Protein AF-A0A350AVY8-F1 (afdb_monomer_lite)

Secondary structure (DSSP, 8-state):
---PPP---TTS------EEES---EEEEE-HHHHHTTSPTT-----BTTBEEEEE---EEE--

Radius of gyration: 18.63 Å; chains: 1; bounding box: 40×34×42 Å

Structure (mmCIF, N/CA/C/O backbone):
data_AF-A0A350AVY8-F1
#
_entry.id   AF-A0A350AVY8-F1
#
loop_
_atom_site.group_PDB
_atom_si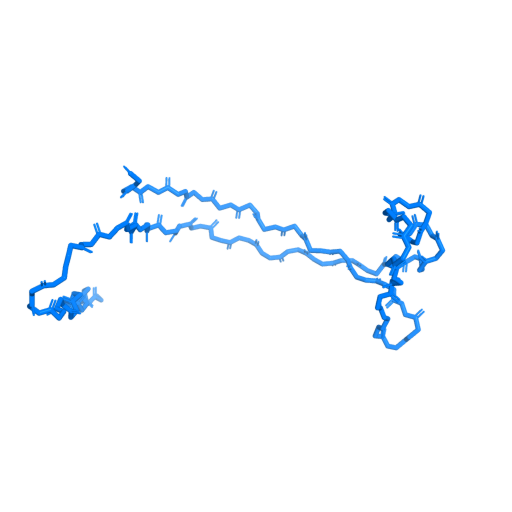te.id
_atom_site.type_symbol
_atom_site.label_atom_id
_atom_site.label_alt_id
_atom_site.label_comp_id
_atom_site.label_asy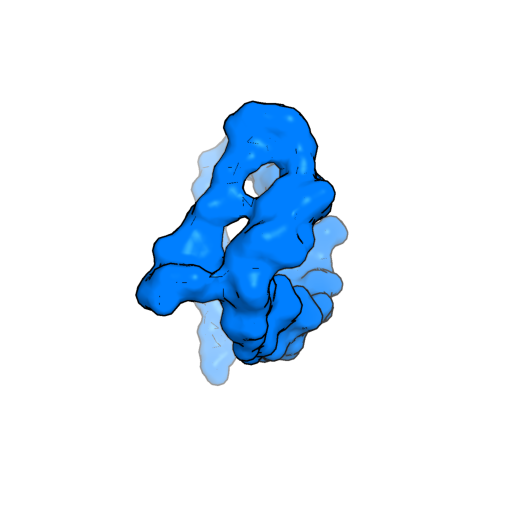m_id
_atom_site.label_entity_id
_atom_site.label_seq_id
_atom_site.pdbx_PDB_ins_code
_atom_site.Cartn_x
_atom_site.Cartn_y
_atom_site.Cartn_z
_atom_site.occupancy
_atom_site.B_iso_or_equiv
_atom_site.auth_seq_id
_atom_site.auth_comp_id
_atom_site.auth_asym_id
_atom_site.auth_atom_id
_atom_site.pdbx_PDB_model_num
ATOM 1 N N . MET A 1 1 ? -2.378 19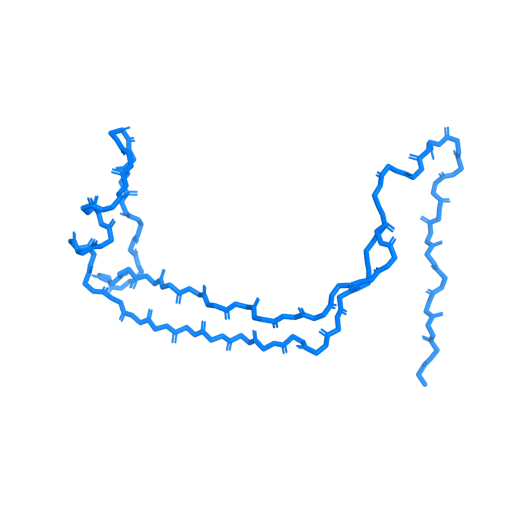.788 24.037 1.00 39.31 1 MET A N 1
ATOM 2 C CA . MET A 1 1 ? -2.542 19.952 22.574 1.00 39.31 1 MET A CA 1
ATOM 3 C C . MET A 1 1 ? -4.037 20.042 22.283 1.00 39.31 1 MET A C 1
ATOM 5 O O . MET A 1 1 ? -4.736 19.047 22.426 1.00 39.31 1 MET A O 1
ATOM 9 N N . SER A 1 2 ? -4.549 21.253 22.048 1.00 43.22 2 SER A N 1
ATOM 10 C CA . SER A 1 2 ? -5.988 21.517 21.894 1.00 43.22 2 SER A CA 1
ATOM 11 C C . SER A 1 2 ? -6.485 20.966 20.555 1.00 43.22 2 SER A C 1
ATOM 13 O O . SER A 1 2 ? -5.881 21.238 19.519 1.00 43.22 2 SER A O 1
ATOM 15 N N . LYS A 1 3 ? -7.548 20.153 20.564 1.00 52.66 3 LYS A N 1
ATOM 16 C CA . LYS A 1 3 ? -8.183 19.659 19.335 1.00 52.66 3 LYS A CA 1
ATOM 17 C C . LYS A 1 3 ? -8.973 20.816 18.722 1.00 52.66 3 LYS A C 1
ATOM 19 O O . LYS A 1 3 ? -9.958 21.251 19.310 1.00 52.66 3 LYS A O 1
ATOM 24 N N . ASN A 1 4 ? -8.540 21.308 17.562 1.00 51.38 4 ASN A N 1
ATOM 25 C CA . ASN A 1 4 ? -9.278 22.325 16.812 1.00 51.38 4 ASN A CA 1
ATOM 26 C C . ASN A 1 4 ? -10.709 21.840 16.512 1.00 51.38 4 ASN A C 1
ATOM 28 O O . ASN A 1 4 ? -10.880 20.684 16.107 1.00 51.38 4 ASN A O 1
ATOM 32 N N . PRO A 1 5 ? -11.734 22.695 16.674 1.00 58.19 5 PRO A N 1
ATOM 33 C CA . PRO A 1 5 ? -13.091 22.349 16.284 1.00 58.19 5 PRO A CA 1
ATOM 34 C C . PRO A 1 5 ? -13.164 22.162 14.764 1.00 58.19 5 PRO A C 1
ATOM 36 O O . PRO A 1 5 ? -12.611 22.939 13.985 1.00 58.19 5 PRO A O 1
ATOM 39 N N . ILE A 1 6 ? -13.845 21.097 14.348 1.00 65.00 6 ILE A N 1
ATOM 40 C CA . ILE A 1 6 ? -14.129 20.800 12.944 1.00 65.00 6 ILE A CA 1
ATOM 41 C C . ILE A 1 6 ? -14.997 21.940 12.408 1.00 65.00 6 ILE A C 1
ATOM 43 O O . ILE A 1 6 ? -16.072 22.205 12.943 1.00 65.00 6 ILE A O 1
ATOM 47 N N . ARG A 1 7 ? -14.540 22.630 11.359 1.00 63.28 7 ARG A N 1
ATOM 48 C CA . ARG A 1 7 ? -15.330 23.667 10.688 1.00 63.28 7 ARG A CA 1
ATOM 49 C C . ARG A 1 7 ? -16.462 23.005 9.903 1.00 63.28 7 ARG A C 1
ATOM 51 O O . ARG A 1 7 ? -16.270 22.593 8.761 1.00 63.28 7 ARG A O 1
ATOM 58 N N . THR A 1 8 ? -17.644 22.923 10.495 1.00 60.50 8 THR A N 1
ATOM 59 C CA . THR A 1 8 ? -18.862 22.498 9.801 1.00 60.50 8 THR A CA 1
ATOM 60 C C . THR A 1 8 ? -19.338 23.644 8.906 1.00 60.50 8 THR A C 1
ATOM 62 O O . THR A 1 8 ? -19.708 24.707 9.403 1.00 60.50 8 THR A O 1
ATOM 65 N N . LYS A 1 9 ? -19.322 23.471 7.576 1.00 64.44 9 LYS A N 1
ATOM 66 C CA . LYS A 1 9 ? -20.114 24.340 6.691 1.00 64.44 9 LYS A CA 1
ATOM 67 C C . LYS A 1 9 ? -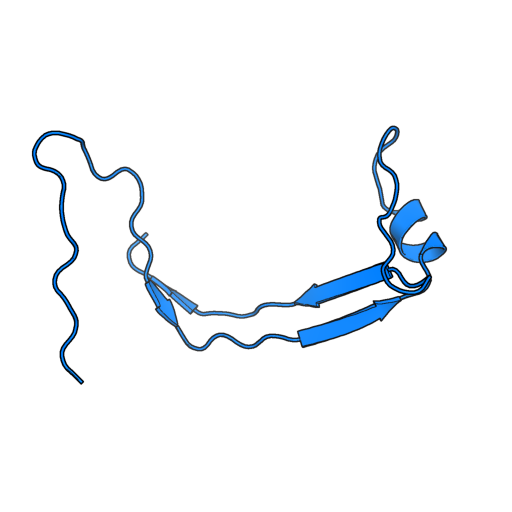21.587 24.065 7.003 1.00 64.44 9 LYS A C 1
ATOM 69 O O . LYS A 1 9 ? -22.050 22.941 6.836 1.00 64.44 9 LYS A O 1
ATOM 74 N N . THR A 1 10 ? -22.299 25.065 7.506 1.00 67.81 10 THR A N 1
ATOM 75 C CA . THR A 1 10 ? -23.721 24.966 7.843 1.00 67.81 10 THR A CA 1
ATOM 76 C C . THR A 1 10 ? -24.545 24.684 6.581 1.00 67.81 10 THR A C 1
ATOM 78 O O . THR A 1 10 ? -24.413 25.387 5.583 1.00 67.81 10 THR A O 1
ATOM 81 N N . GLY A 1 11 ? -25.378 23.636 6.613 1.00 71.31 11 GLY A N 1
ATOM 82 C CA . GLY A 1 11 ? -26.396 23.362 5.587 1.00 71.31 11 GLY A CA 1
ATOM 83 C C . GLY A 1 11 ? -26.180 22.134 4.697 1.00 71.31 11 GLY A C 1
ATOM 84 O O . GLY A 1 11 ? -27.105 21.768 3.980 1.00 71.31 11 GLY A O 1
ATOM 85 N N . GLN A 1 12 ? -25.023 21.463 4.748 1.00 74.69 12 GLN A N 1
ATOM 86 C CA . GLN A 1 12 ? -24.838 20.168 4.074 1.00 74.69 12 GLN A CA 1
ATOM 87 C C . GLN A 1 12 ? -24.705 19.030 5.095 1.00 74.69 12 GLN A C 1
ATOM 89 O O . GLN A 1 12 ? -23.994 19.202 6.090 1.00 74.69 12 GLN A O 1
ATOM 94 N N . PRO A 1 13 ? -25.371 17.877 4.886 1.00 76.88 13 PRO A N 1
ATOM 95 C CA . PRO A 1 13 ? -25.203 16.726 5.761 1.00 76.88 13 PRO A CA 1
ATOM 96 C C . PRO A 1 13 ? -23.752 16.239 5.699 1.00 76.88 13 PRO A C 1
ATOM 98 O O . PRO A 1 13 ? -23.166 16.112 4.624 1.00 76.88 13 PRO A O 1
ATOM 101 N N . VAL A 1 14 ? -23.157 15.968 6.861 1.00 76.19 14 VAL A N 1
ATOM 102 C CA . VAL A 1 14 ? -21.857 15.295 6.929 1.00 76.19 14 VAL A CA 1
ATOM 103 C C . VAL A 1 14 ? -22.075 13.853 6.494 1.00 76.19 14 VAL A C 1
ATOM 105 O O . VAL A 1 14 ? -22.721 13.089 7.201 1.00 76.19 14 VAL A O 1
ATOM 108 N N . VAL A 1 15 ? -21.559 13.498 5.318 1.00 81.19 15 VAL A N 1
ATOM 109 C CA . VAL A 1 15 ? -21.761 12.166 4.723 1.00 81.19 15 VAL A CA 1
ATOM 110 C C . VAL A 1 15 ? -20.721 11.132 5.164 1.00 81.19 15 VAL A C 1
ATOM 112 O O . VAL A 1 15 ? -20.964 9.941 5.030 1.00 81.19 15 VAL A O 1
ATOM 115 N N . MET A 1 16 ? -19.571 11.565 5.692 1.00 81.38 16 MET A N 1
ATOM 116 C CA . MET A 1 16 ? -18.525 10.677 6.209 1.00 81.38 16 MET A CA 1
ATOM 117 C C . MET A 1 16 ? -17.647 11.437 7.210 1.00 81.38 16 MET A C 1
ATOM 119 O O . MET A 1 16 ? -17.064 12.471 6.874 1.00 81.38 16 MET A O 1
ATOM 123 N N . TYR A 1 17 ? -17.526 10.917 8.429 1.00 86.38 17 TYR A N 1
ATOM 124 C CA . TYR A 1 17 ? -16.562 11.384 9.421 1.00 86.38 17 TYR A CA 1
ATOM 125 C C . TYR A 1 17 ? -15.669 10.214 9.820 1.00 86.38 17 TYR A C 1
ATOM 127 O O . TYR A 1 17 ? -16.149 9.111 10.025 1.00 86.38 17 TYR A O 1
ATOM 135 N N . GLN A 1 18 ? -14.356 10.427 9.899 1.00 90.62 18 GLN A N 1
ATOM 136 C CA . GLN A 1 18 ? -13.426 9.377 10.303 1.00 90.62 18 GLN A CA 1
ATOM 137 C C . GLN A 1 18 ? -12.294 9.971 11.137 1.00 90.62 18 GLN A C 1
ATOM 139 O O . GLN A 1 18 ? -11.713 11.003 10.798 1.00 90.62 18 GLN A O 1
ATOM 144 N N . ARG A 1 19 ? -11.951 9.293 12.231 1.00 91.56 19 ARG A N 1
ATOM 145 C CA . ARG A 1 19 ? -10.740 9.540 13.021 1.00 91.56 19 ARG A CA 1
ATOM 146 C C . ARG A 1 19 ? -9.774 8.391 12.808 1.00 91.56 19 ARG A C 1
ATOM 148 O O . ARG A 1 19 ? -10.078 7.268 13.205 1.00 91.56 19 ARG A O 1
ATOM 155 N N . TRP A 1 20 ? -8.622 8.705 12.235 1.00 95.44 20 TRP A N 1
ATOM 156 C CA . TRP A 1 20 ? -7.534 7.768 11.990 1.00 95.44 20 TRP A CA 1
ATOM 157 C C . TRP A 1 20 ? -6.486 7.946 13.091 1.00 95.44 20 TRP A C 1
ATOM 159 O O . TRP A 1 20 ? -6.145 9.078 13.446 1.00 95.44 20 TRP A O 1
ATOM 169 N N . ARG A 1 21 ? -6.020 6.847 13.683 1.00 95.25 21 ARG A N 1
ATOM 170 C CA . ARG A 1 21 ? -5.042 6.839 14.779 1.00 95.25 21 ARG A CA 1
ATOM 171 C C . ARG A 1 21 ? -3.964 5.795 14.531 1.00 95.25 21 ARG A C 1
ATOM 173 O O . ARG A 1 21 ? -4.217 4.815 13.840 1.00 95.25 21 ARG A O 1
ATOM 180 N N . GLU A 1 22 ? -2.800 6.029 15.139 1.00 96.25 22 GLU A N 1
ATOM 181 C CA . GLU A 1 22 ? -1.655 5.104 15.152 1.00 96.25 22 GLU A CA 1
ATOM 182 C C . GLU A 1 22 ? -1.267 4.655 13.738 1.00 96.25 22 GLU A C 1
ATOM 184 O O . GLU A 1 22 ? -1.252 3.473 13.413 1.00 96.25 22 GLU A O 1
ATOM 189 N N . LEU A 1 23 ? -1.009 5.636 12.870 1.00 97.12 23 LEU A N 1
ATOM 190 C CA . LEU A 1 23 ? -0.611 5.373 11.496 1.00 97.12 23 LEU A CA 1
ATOM 191 C C . LEU A 1 23 ? 0.836 4.889 11.464 1.00 97.12 23 LEU A C 1
ATOM 193 O O . LEU A 1 23 ? 1.730 5.548 11.999 1.00 97.12 23 LEU A O 1
ATOM 197 N N . LEU A 1 24 ? 1.061 3.791 10.757 1.00 97.62 24 LEU A N 1
ATOM 198 C CA . LEU A 1 24 ? 2.387 3.339 10.365 1.00 97.62 24 LEU A CA 1
ATOM 199 C C . LEU A 1 24 ? 2.481 3.386 8.839 1.00 97.62 24 LEU A C 1
ATOM 201 O O . LEU A 1 24 ? 1.550 3.000 8.146 1.00 97.62 24 LEU A O 1
ATOM 205 N N . PHE A 1 25 ? 3.601 3.869 8.310 1.00 97.75 25 PHE A N 1
ATOM 206 C CA . PHE A 1 25 ? 3.846 3.917 6.871 1.00 97.75 25 PHE A CA 1
ATOM 207 C C . PHE A 1 25 ? 5.019 3.021 6.539 1.00 97.75 25 PHE A C 1
ATOM 209 O O . PHE A 1 25 ? 6.137 3.257 6.999 1.00 97.75 25 PHE A O 1
ATOM 216 N N . LEU A 1 26 ? 4.760 2.008 5.726 1.00 97.75 26 LEU A N 1
ATOM 217 C CA . LEU A 1 26 ? 5.760 1.047 5.315 1.00 97.75 26 LEU A CA 1
ATOM 218 C C . LEU A 1 26 ? 5.822 0.983 3.792 1.00 97.75 26 LEU A C 1
ATOM 220 O O . LEU A 1 26 ? 4.781 0.869 3.151 1.00 97.75 26 LEU A O 1
ATOM 224 N N . HIS A 1 27 ? 7.028 1.058 3.228 1.00 96.56 27 HIS A N 1
ATOM 225 C CA . HIS A 1 27 ? 7.244 1.081 1.783 1.00 96.56 27 HIS A CA 1
ATOM 226 C C . HIS A 1 27 ? 8.412 0.179 1.389 1.00 96.56 27 HIS A C 1
ATOM 228 O O . HIS A 1 27 ? 9.459 0.195 2.038 1.00 96.56 27 HIS A O 1
ATOM 234 N N . TRP A 1 28 ? 8.250 -0.561 0.296 1.00 96.94 28 TRP A N 1
ATOM 235 C CA . TRP A 1 28 ? 9.314 -1.358 -0.318 1.00 96.94 28 TRP A CA 1
ATOM 236 C C . TRP A 1 28 ? 9.255 -1.239 -1.830 1.00 96.94 28 TRP A C 1
ATOM 238 O O . TRP A 1 28 ? 8.178 -1.178 -2.433 1.00 96.94 28 TRP A O 1
ATOM 248 N N . SER A 1 29 ? 10.441 -1.235 -2.432 1.00 97.31 29 SER A N 1
ATOM 249 C CA . SER A 1 29 ? 10.580 -1.378 -3.867 1.00 97.31 29 SER A CA 1
ATOM 250 C C . SER A 1 29 ? 10.306 -2.823 -4.271 1.00 97.31 29 SER A C 1
ATOM 252 O O . SER A 1 29 ? 10.684 -3.781 -3.592 1.00 97.31 29 SER A O 1
ATOM 254 N N . LEU A 1 30 ? 9.633 -2.975 -5.402 1.00 96.69 30 LEU A N 1
ATOM 255 C CA . LEU A 1 30 ? 9.375 -4.251 -6.044 1.00 96.69 30 LEU A CA 1
ATOM 256 C C . LEU A 1 30 ? 9.786 -4.178 -7.512 1.00 96.69 30 LEU A C 1
ATOM 258 O O . LEU A 1 30 ? 9.834 -3.107 -8.122 1.00 96.69 30 LEU A O 1
ATOM 262 N N . ASP A 1 31 ? 10.062 -5.350 -8.079 1.00 97.44 31 ASP A N 1
ATOM 263 C CA . ASP A 1 31 ? 10.196 -5.510 -9.525 1.00 97.44 31 ASP A CA 1
ATOM 264 C C . ASP A 1 31 ? 8.868 -5.106 -10.199 1.00 97.44 31 ASP A C 1
ATOM 266 O O . ASP A 1 31 ? 7.834 -5.722 -9.899 1.00 97.44 31 ASP A O 1
ATOM 270 N N . PRO A 1 32 ? 8.871 -4.103 -11.100 1.00 98.06 32 PRO A N 1
ATOM 271 C CA . PRO A 1 32 ? 7.671 -3.660 -11.802 1.00 98.06 32 PRO A CA 1
ATOM 272 C C . PRO A 1 32 ? 6.918 -4.786 -12.508 1.00 98.06 32 PRO A C 1
ATOM 274 O O . PRO A 1 32 ? 5.688 -4.765 -12.535 1.00 98.06 32 PRO A O 1
ATOM 277 N N . ASN A 1 33 ? 7.615 -5.801 -13.024 1.00 97.62 33 ASN A N 1
ATOM 278 C CA . ASN A 1 33 ? 6.976 -6.897 -13.754 1.00 97.62 33 ASN A CA 1
ATOM 279 C C . ASN A 1 33 ? 6.074 -7.744 -12.850 1.00 97.62 33 ASN A C 1
ATOM 281 O O . ASN A 1 33 ? 5.014 -8.199 -13.281 1.00 97.62 33 ASN A O 1
ATOM 285 N N . LYS A 1 34 ? 6.454 -7.911 -11.577 1.00 96.69 34 LYS A N 1
ATOM 286 C CA . LYS A 1 34 ? 5.641 -8.643 -10.595 1.00 96.69 34 LYS A CA 1
ATOM 287 C C . LYS A 1 34 ? 4.335 -7.914 -10.297 1.00 96.69 34 LYS A C 1
ATOM 289 O O . LYS A 1 34 ? 3.302 -8.557 -10.151 1.00 96.69 34 LYS A O 1
ATOM 294 N N . VAL A 1 35 ? 4.382 -6.583 -10.224 1.00 97.06 35 VAL A N 1
ATOM 295 C CA . VAL A 1 35 ? 3.193 -5.750 -10.002 1.00 97.06 35 VAL A CA 1
ATOM 296 C C . VAL A 1 35 ? 2.344 -5.683 -11.272 1.00 97.06 35 VAL A C 1
ATOM 298 O O . VAL A 1 35 ? 1.136 -5.856 -11.205 1.00 97.06 35 VAL A O 1
ATOM 301 N N . GLN A 1 36 ? 2.957 -5.514 -12.445 1.00 97.88 36 GLN A N 1
ATOM 302 C CA . GLN A 1 36 ? 2.246 -5.469 -13.724 1.00 97.88 36 GLN A CA 1
ATOM 303 C C . GLN A 1 36 ? 1.411 -6.733 -13.981 1.00 97.88 36 GLN A C 1
ATOM 305 O O . GLN A 1 36 ? 0.319 -6.630 -14.535 1.00 97.88 36 GLN A O 1
ATOM 310 N N . ALA A 1 37 ? 1.904 -7.904 -13.567 1.00 97.56 37 ALA A N 1
ATOM 311 C CA . ALA A 1 37 ? 1.214 -9.180 -13.740 1.00 97.56 37 ALA A CA 1
ATOM 312 C C . ALA A 1 37 ? -0.073 -9.318 -12.903 1.00 97.56 37 ALA A C 1
ATOM 314 O O . ALA A 1 37 ? -0.903 -10.166 -13.223 1.00 97.56 37 ALA A O 1
ATOM 315 N N . SER A 1 38 ? -0.254 -8.514 -11.847 1.00 96.50 38 SER A N 1
ATOM 316 C CA . SER A 1 38 ? -1.469 -8.532 -11.017 1.00 96.50 38 SER A CA 1
ATOM 317 C C . SER A 1 38 ? -2.515 -7.495 -11.433 1.00 96.50 38 SER A C 1
ATOM 319 O O . SER A 1 38 ? -3.630 -7.507 -10.908 1.00 96.50 38 SER A O 1
ATOM 321 N N . LEU A 1 39 ? -2.177 -6.593 -12.360 1.00 97.06 39 LEU A N 1
ATOM 322 C CA . LEU A 1 39 ? -3.080 -5.538 -12.799 1.00 97.06 39 LEU A CA 1
ATOM 323 C C . LEU A 1 39 ? -4.104 -6.056 -13.827 1.00 97.06 39 LEU A C 1
ATOM 325 O O . LEU A 1 39 ? -3.752 -6.838 -14.712 1.00 97.06 39 LEU A O 1
ATOM 329 N N . PRO A 1 40 ? -5.361 -5.576 -13.770 1.00 98.12 40 PRO A N 1
ATOM 330 C CA . PRO A 1 40 ? -6.330 -5.761 -14.844 1.00 98.12 40 PRO A CA 1
ATOM 331 C C . PRO A 1 40 ? -5.825 -5.271 -16.214 1.00 98.12 40 PRO A C 1
ATOM 333 O O . PRO A 1 40 ? -4.998 -4.353 -16.281 1.00 98.12 40 PRO A O 1
ATOM 336 N N . PRO A 1 41 ? -6.369 -5.806 -17.325 1.00 97.00 41 PRO A N 1
ATOM 337 C CA . PRO A 1 41 ? -6.077 -5.301 -18.662 1.00 97.00 41 PRO A CA 1
ATOM 338 C C . PRO A 1 41 ? -6.333 -3.792 -18.783 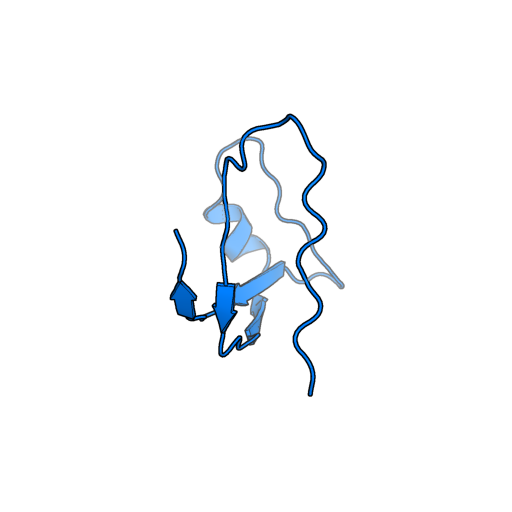1.00 97.00 41 PRO A C 1
ATOM 340 O O . PRO A 1 41 ? -7.307 -3.271 -18.245 1.00 97.00 41 PRO A O 1
ATOM 343 N N . GLY A 1 42 ? -5.467 -3.094 -19.519 1.00 97.31 42 GLY A N 1
ATOM 344 C CA . GLY A 1 42 ? -5.562 -1.644 -19.726 1.00 97.31 42 GLY A CA 1
ATOM 345 C C . GLY A 1 42 ? -4.875 -0.792 -18.655 1.00 97.31 42 GLY A C 1
ATOM 346 O O . GLY A 1 42 ? -4.784 0.421 -18.829 1.00 97.31 42 GLY A O 1
ATOM 347 N N . LEU A 1 43 ? -4.340 -1.399 -17.589 1.00 98.06 43 LEU A N 1
ATOM 348 C CA . LEU A 1 43 ? -3.537 -0.705 -16.582 1.00 98.06 43 LEU A CA 1
ATOM 349 C C . LEU A 1 43 ? -2.044 -0.997 -16.749 1.00 98.06 43 LEU A C 1
ATOM 351 O O . LEU A 1 43 ? -1.631 -2.121 -17.046 1.00 98.06 43 LEU A O 1
ATOM 355 N N . ARG A 1 44 ? -1.224 0.031 -16.520 1.00 97.44 44 ARG A N 1
ATOM 356 C CA . ARG A 1 44 ? 0.236 -0.061 -16.540 1.00 97.44 44 ARG A CA 1
ATOM 357 C C . ARG A 1 44 ? 0.791 0.308 -15.174 1.00 97.44 44 ARG A C 1
ATOM 359 O O . ARG A 1 44 ? 0.337 1.278 -14.573 1.00 97.44 44 ARG A O 1
ATOM 366 N N . VAL A 1 45 ? 1.764 -0.463 -14.702 1.00 97.50 45 VAL A N 1
ATOM 367 C CA . VAL A 1 45 ? 2.470 -0.153 -13.460 1.00 97.50 45 VAL A CA 1
ATOM 368 C C . VAL A 1 45 ? 3.233 1.163 -13.615 1.00 97.50 45 VAL A C 1
ATOM 370 O O . VAL A 1 45 ? 3.945 1.363 -14.601 1.00 97.50 45 VAL A O 1
ATOM 373 N N . ASP A 1 46 ? 3.067 2.058 -12.643 1.00 96.69 46 ASP A N 1
ATOM 374 C CA . ASP A 1 46 ? 3.885 3.261 -12.534 1.00 96.69 46 ASP A CA 1
ATOM 375 C C . ASP A 1 46 ? 5.203 2.943 -11.822 1.00 96.69 46 ASP A C 1
ATOM 377 O O . ASP A 1 46 ? 5.266 2.082 -10.936 1.00 96.69 46 ASP A O 1
ATOM 381 N N . THR A 1 47 ? 6.269 3.629 -12.224 1.00 97.62 47 THR A N 1
ATOM 382 C CA . THR A 1 47 ? 7.609 3.384 -11.693 1.00 97.62 47 THR A CA 1
ATOM 383 C C . THR A 1 47 ? 8.281 4.674 -11.270 1.00 97.62 47 THR A C 1
ATOM 385 O O . THR A 1 47 ? 8.324 5.637 -12.032 1.00 97.62 47 THR A O 1
ATOM 388 N N . TYR A 1 48 ? 8.922 4.641 -10.107 1.00 96.62 48 TYR A N 1
ATOM 389 C CA . TYR A 1 48 ? 9.807 5.696 -9.634 1.00 96.62 48 TYR A CA 1
ATOM 390 C C . TYR A 1 48 ? 11.232 5.154 -9.549 1.00 96.62 48 TYR A C 1
ATOM 392 O O . TYR A 1 48 ? 11.483 4.138 -8.894 1.00 96.62 48 TYR A O 1
ATOM 400 N N . SER A 1 49 ? 12.158 5.811 -10.252 1.00 95.50 49 SER A N 1
ATOM 401 C CA . SER A 1 49 ? 13.549 5.358 -10.414 1.00 95.50 49 SER A CA 1
ATOM 402 C C . SER A 1 49 ? 13.661 3.916 -10.929 1.00 95.50 49 SER A C 1
ATOM 404 O O . SER A 1 49 ? 14.507 3.154 -10.478 1.00 95.50 49 SER A O 1
ATOM 406 N N . GLY A 1 50 ? 12.777 3.522 -11.853 1.00 96.12 50 GLY A N 1
ATOM 407 C CA . GLY A 1 50 ? 12.763 2.180 -12.450 1.00 96.12 50 GLY A CA 1
ATOM 408 C C . GLY A 1 50 ? 12.163 1.077 -11.569 1.00 96.12 50 GLY A C 1
ATOM 409 O O . GLY A 1 50 ? 12.103 -0.071 -12.001 1.00 96.12 50 GLY A O 1
ATOM 410 N N . HIS A 1 51 ? 11.680 1.405 -10.369 1.00 97.44 51 HIS A N 1
ATOM 411 C CA . HIS A 1 51 ? 11.050 0.456 -9.453 1.00 97.44 51 HIS A CA 1
ATOM 412 C C . HIS A 1 51 ? 9.562 0.744 -9.283 1.00 97.44 51 HIS A C 1
ATOM 414 O O . HIS A 1 51 ? 9.143 1.903 -9.270 1.00 97.44 51 HIS A O 1
ATOM 420 N N . ALA A 1 52 ? 8.773 -0.310 -9.090 1.00 97.75 52 ALA A N 1
ATOM 421 C CA . ALA A 1 52 ? 7.430 -0.169 -8.549 1.00 97.75 52 ALA A CA 1
ATOM 422 C C . ALA A 1 52 ? 7.515 -0.088 -7.023 1.00 97.75 52 ALA A C 1
ATOM 424 O O . ALA A 1 52 ? 8.456 -0.603 -6.413 1.00 97.75 52 ALA A O 1
ATOM 425 N N . TRP A 1 53 ? 6.523 0.540 -6.404 1.00 97.31 53 TRP A N 1
ATOM 426 C CA . TRP A 1 53 ? 6.472 0.721 -4.959 1.00 97.31 53 TRP A CA 1
ATOM 427 C C . TRP A 1 53 ? 5.144 0.222 -4.427 1.00 97.31 53 TRP A C 1
ATOM 429 O O . TRP A 1 53 ? 4.090 0.500 -4.998 1.00 97.31 53 TRP A O 1
ATOM 439 N N . VAL A 1 54 ? 5.196 -0.501 -3.316 1.00 95.62 54 VAL A N 1
ATOM 440 C CA . VAL A 1 54 ? 3.998 -0.875 -2.567 1.00 95.62 54 VAL A CA 1
ATOM 441 C C . VAL A 1 54 ? 4.077 -0.255 -1.179 1.00 95.62 54 VAL A C 1
ATO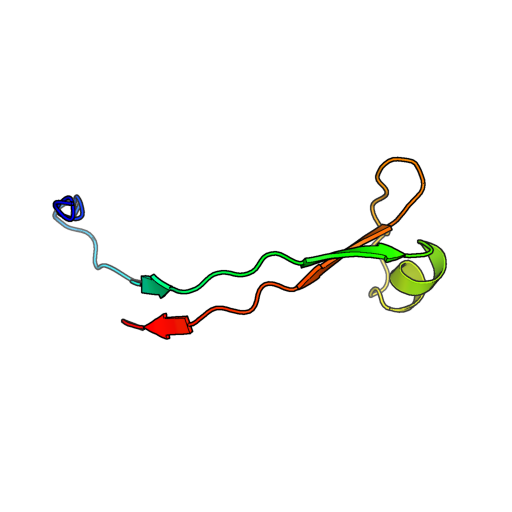M 443 O O . VAL A 1 54 ? 5.131 -0.254 -0.539 1.00 95.62 54 VAL A O 1
ATOM 446 N N . GLY A 1 55 ? 2.952 0.308 -0.749 1.00 96.19 55 GLY A N 1
ATOM 447 C CA . GLY A 1 55 ? 2.771 0.875 0.577 1.00 96.19 55 GLY A CA 1
ATOM 448 C C . GLY A 1 55 ? 1.813 0.019 1.393 1.00 96.19 55 GLY A C 1
ATOM 449 O O . GLY A 1 55 ? 0.763 -0.381 0.889 1.00 96.19 55 GLY A O 1
ATOM 450 N N . ILE A 1 56 ? 2.149 -0.235 2.654 1.00 97.12 56 ILE A N 1
ATOM 451 C CA . ILE A 1 56 ? 1.193 -0.740 3.643 1.00 97.12 56 ILE A CA 1
ATOM 452 C C . ILE A 1 56 ? 1.013 0.329 4.711 1.00 97.12 56 ILE A C 1
ATOM 454 O O . ILE A 1 56 ? 1.985 0.832 5.279 1.00 97.12 56 ILE A O 1
ATOM 458 N N . VAL A 1 57 ? -0.251 0.655 4.982 1.00 97.38 57 VAL A N 1
ATOM 459 C CA . VAL A 1 57 ? -0.643 1.620 6.007 1.00 97.38 57 VAL A CA 1
ATOM 460 C C . VAL A 1 57 ? -1.625 0.940 6.956 1.00 97.38 57 VAL A C 1
ATOM 462 O O . VAL A 1 57 ? -2.826 0.955 6.686 1.00 97.38 57 VAL A O 1
ATOM 465 N N . PRO A 1 58 ? -1.163 0.288 8.038 1.00 97.38 58 PRO A N 1
ATOM 466 C CA . PRO A 1 58 ? -2.058 -0.125 9.101 1.00 97.38 58 PRO A CA 1
ATOM 467 C C . PRO A 1 58 ? -2.403 1.097 9.962 1.00 97.38 58 PRO A C 1
ATOM 469 O O . PRO A 1 58 ? -1.558 1.954 10.234 1.00 97.38 58 PRO A O 1
ATOM 472 N N . PHE A 1 59 ? -3.667 1.191 10.357 1.00 96.69 59 PHE A N 1
ATOM 473 C CA . PHE A 1 59 ? -4.179 2.270 11.195 1.00 96.69 59 PHE A CA 1
ATOM 474 C C . PHE A 1 59 ? -5.468 1.834 11.895 1.00 96.69 59 PHE A C 1
ATOM 476 O O . PHE A 1 59 ? -6.167 0.928 11.434 1.00 96.69 59 PHE A O 1
ATOM 483 N N . PHE A 1 60 ? -5.820 2.527 12.978 1.00 96.56 60 PHE A N 1
ATOM 484 C CA . PHE A 1 60 ? -7.122 2.380 13.624 1.00 96.56 60 PHE A CA 1
ATOM 485 C C . PHE A 1 60 ? -8.077 3.472 13.157 1.00 96.56 60 PHE A C 1
ATOM 487 O O . PHE A 1 60 ? -7.799 4.665 13.304 1.00 96.56 60 PHE A O 1
ATOM 494 N N . MET A 1 61 ? -9.235 3.064 12.641 1.00 94.69 61 MET A N 1
ATOM 495 C CA . MET A 1 61 ? -10.314 3.964 12.242 1.00 94.69 61 MET A CA 1
ATOM 496 C C . MET A 1 61 ? -11.442 3.953 13.280 1.00 94.69 61 MET A C 1
ATOM 498 O O . MET A 1 61 ? -11.753 2.922 13.869 1.00 94.69 61 MET A O 1
ATOM 502 N N . SER A 1 62 ? -12.071 5.102 13.518 1.00 91.56 62 SER A N 1
ATOM 503 C CA . SER A 1 62 ? -13.267 5.212 14.367 1.00 91.56 62 SER A CA 1
ATOM 504 C C . SER A 1 62 ? -14.132 6.401 13.957 1.00 91.56 62 SER A C 1
ATOM 506 O O . SER A 1 62 ? -13.637 7.318 13.300 1.00 91.56 62 SER A O 1
ATOM 508 N N . GLY A 1 63 ? -15.387 6.424 14.406 1.00 81.75 63 GLY A N 1
ATOM 509 C CA . GLY A 1 63 ? -16.335 7.492 14.077 1.00 81.75 63 GLY A CA 1
ATOM 510 C C . GLY A 1 63 ? -17.002 7.347 12.709 1.00 81.75 63 GLY A C 1
ATOM 511 O O . GLY A 1 63 ? -17.561 8.339 12.256 1.00 81.75 63 GLY A O 1
ATOM 512 N N . VAL A 1 64 ? -16.903 6.148 12.113 1.00 66.44 64 VAL A N 1
ATOM 513 C CA . VAL A 1 64 ? -17.699 5.684 10.965 1.00 66.44 64 VAL A CA 1
ATOM 514 C C . VAL A 1 64 ? -19.176 5.575 11.310 1.00 66.44 64 VAL A C 1
ATOM 516 O O . VAL A 1 64 ? -19.473 5.234 12.479 1.00 66.44 64 VAL A O 1
#

Sequence (64 aa):
MSKNPIRTKTGQPVVMYQRWRELLFLHWSLDPNKVQASLPPGLRVDTYSGHAWVGIVPFFMSGV

Foldseek 3Di:
DDDDDDDDPPDDDPPDDKDKADKDKDKDWDQLVVVQVPDDPPDHADDDPNTGMDIDIDIDMDPD

pLDDT: mean 87.63, std 15.54, range [39.31, 98.12]